Protein AF-A0A1L6C1K9-F1 (afdb_monomer)

Secondary structure (DSSP, 8-state):
-TT-EE-TT-EE-SEEEE-TT-EE-TT-EEEEPPS-TT--TTS--EEEE-TT-EE-TT-EEEPP-TTTTSEEEE-TT--

pLDDT: mean 97.48, std 2.12, range [88.25, 98.88]

Radius of gyration: 12.1 Å; Cα contacts (8 Å, |Δi|>4): 223; chains: 1; bounding box: 33×20×27 Å

Organism: Campylobacter jejuni (NCBI:txid197)

Mean predicted aligned error: 2.05 Å

Solvent-accessible surface area (backbone atoms only — not comparable to full-atom values): 4094 Å² total; per-residue (Å²): 87,59,75,54,44,78,34,70,73,40,43,83,30,71,59,54,48,51,24,39,55,14,35,39,28,40,45,16,38,36,16,43,76,47,96,49,90,84,66,55,91,90,53,66,42,10,23,40,38,28,33,49,19,44,44,53,61,63,40,76,44,50,13,23,46,78,91,61,90,5,59,30,78,45,59,62,64,38,113

Sequence (79 aa):
GNNVVIKQGARILSDTTIGDHSRVFSYAIVGDIPQDISYKEEQKSGVVIGKNATIREFATINSGTAKGDGFTRIGDNAF

InterPro domains:
  IPR010137 Acyl-[acyl-carrier-protein]--UDP-N-acetylglucosamine O-acyltransferase [PTHR43480] (9-78)
  IPR011004 Trimeric LpxA-like superfamily [SSF51161] (1-78)

Foldseek 3Di:
DACEAEEAQEAADDAEAAEENEYAYHNEYAAAADPDPPADPPDQWHEYEYANAYHYHNHYHYIAGPVPVRYDYHYYNHD

Nearest PDB structures (foldseek):
  5f42-assembly1_A  TM=6.927E-01  e=2.286E-04  Francisella tularensis subsp. novicida U112
  6oss-assembly1_C  TM=7.644E-01  e=5.067E-04  Proteus mirabilis HI4320
  7ojp-assembly7_U  TM=7.071E-01  e=5.067E-04  Pseudomonas paraeruginosa PA7
  3hsq-assembly1_A  TM=8.363E-01  e=7.764E-03  Leptospira interrogans
  8e62-assembly2_D  TM=9.050E-01  e=8.953E-02  Psychrobacter cryohalolentis K5

Structure (mmCIF, N/CA/C/O backbone):
data_AF-A0A1L6C1K9-F1
#
_entry.id   AF-A0A1L6C1K9-F1
#
loop_
_atom_site.group_PDB
_atom_site.id
_atom_site.type_symbol
_atom_site.label_atom_id
_atom_site.label_alt_id
_atom_site.label_comp_id
_atom_site.label_asym_id
_atom_site.label_entity_id
_atom_site.label_seq_id
_atom_site.pdbx_PDB_ins_code
_atom_site.Cartn_x
_atom_site.Cartn_y
_atom_site.Cartn_z
_atom_site.occupancy
_atom_site.B_iso_or_equiv
_atom_site.auth_seq_id
_atom_site.auth_comp_id
_atom_site.auth_asym_id
_atom_site.auth_atom_id
_atom_site.pdbx_PDB_model_num
ATOM 1 N N . GLY A 1 1 ? -5.001 -10.338 5.448 1.00 96.31 1 GLY A N 1
ATOM 2 C CA . GLY A 1 1 ? -5.352 -10.793 6.802 1.00 96.31 1 GLY A CA 1
ATOM 3 C C . GLY A 1 1 ? -6.835 -11.081 6.889 1.00 96.31 1 GLY A C 1
ATOM 4 O O . GLY A 1 1 ? -7.527 -11.016 5.877 1.00 96.31 1 GLY A O 1
ATOM 5 N N . ASN A 1 2 ? -7.318 -11.372 8.089 1.00 98.38 2 ASN A N 1
ATOM 6 C CA . ASN A 1 2 ? -8.728 -11.602 8.392 1.00 98.38 2 ASN A CA 1
ATOM 7 C C . ASN A 1 2 ? -9.489 -10.276 8.531 1.00 98.38 2 ASN A C 1
ATOM 9 O O . ASN A 1 2 ? -8.934 -9.280 8.994 1.00 98.38 2 ASN A O 1
ATOM 13 N N . ASN A 1 3 ? -10.775 -10.268 8.171 1.00 98.50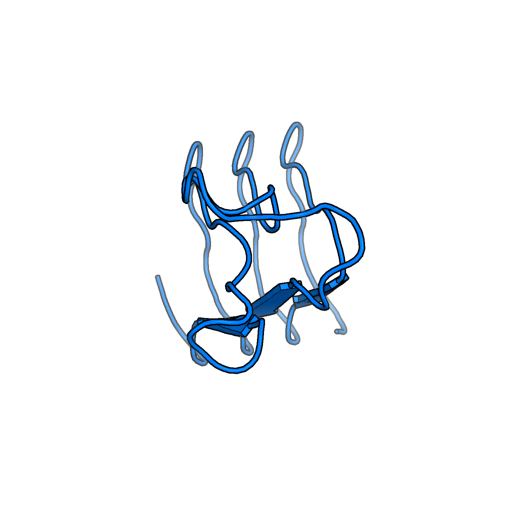 3 ASN A N 1
ATOM 14 C CA . ASN A 1 3 ? -11.670 -9.112 8.336 1.00 98.50 3 ASN A CA 1
ATOM 15 C C . ASN A 1 3 ? -11.169 -7.813 7.672 1.00 98.50 3 ASN A C 1
ATOM 17 O O . ASN A 1 3 ? -11.459 -6.716 8.149 1.00 98.50 3 ASN A O 1
ATOM 21 N N . VAL A 1 4 ? -10.410 -7.927 6.579 1.00 98.69 4 VAL A N 1
ATOM 22 C CA . VAL A 1 4 ? -10.012 -6.772 5.767 1.00 98.69 4 VAL A CA 1
ATOM 23 C C . VAL A 1 4 ? -11.208 -6.303 4.945 1.00 98.69 4 VAL A C 1
ATOM 25 O O . VAL A 1 4 ? -11.863 -7.106 4.282 1.00 98.69 4 VAL A O 1
ATOM 28 N N . VAL A 1 5 ? -11.481 -4.999 4.962 1.00 98.75 5 VAL A N 1
ATOM 29 C CA . VAL A 1 5 ? -12.556 -4.392 4.165 1.00 98.75 5 VAL A CA 1
ATOM 30 C C . VAL A 1 5 ? -11.948 -3.590 3.027 1.00 98.75 5 VAL A C 1
ATOM 32 O O . VAL A 1 5 ? -11.265 -2.599 3.269 1.00 98.75 5 VAL A O 1
ATOM 35 N N . ILE A 1 6 ? -12.248 -3.978 1.791 1.00 98.62 6 ILE A N 1
ATOM 36 C CA . ILE A 1 6 ? -11.880 -3.230 0.587 1.00 98.62 6 ILE A CA 1
ATOM 37 C C . ILE A 1 6 ? -13.161 -2.650 -0.008 1.00 98.62 6 ILE A C 1
ATOM 39 O O . ILE A 1 6 ? -14.063 -3.391 -0.397 1.00 98.62 6 ILE A O 1
ATOM 43 N N . LYS A 1 7 ? -13.282 -1.321 -0.015 1.00 98.75 7 LYS A N 1
ATOM 44 C CA . LYS A 1 7 ? -14.471 -0.635 -0.531 1.00 98.75 7 LYS A CA 1
ATOM 45 C C . LYS A 1 7 ? -14.436 -0.504 -2.052 1.00 98.75 7 LYS A C 1
ATOM 47 O O . LYS A 1 7 ? -13.403 -0.660 -2.698 1.00 98.75 7 LYS A O 1
ATOM 52 N N . GLN A 1 8 ? -15.601 -0.193 -2.615 1.00 98.50 8 GLN A N 1
ATOM 53 C CA . GLN A 1 8 ? -15.813 -0.063 -4.053 1.00 98.50 8 GLN A CA 1
ATOM 54 C C . GLN A 1 8 ? -14.760 0.825 -4.725 1.00 98.50 8 GLN A C 1
ATOM 56 O O . GLN A 1 8 ? -14.506 1.947 -4.297 1.00 98.50 8 GLN A O 1
ATOM 61 N N . GLY A 1 9 ? -14.180 0.331 -5.817 1.00 98.31 9 GLY A N 1
ATOM 62 C CA . GLY A 1 9 ? -13.238 1.091 -6.637 1.00 98.31 9 GLY A CA 1
ATOM 63 C C . GLY A 1 9 ? -11.838 1.235 -6.043 1.00 98.31 9 GLY A C 1
ATOM 64 O O . GLY A 1 9 ? -10.970 1.769 -6.725 1.00 98.31 9 GLY A O 1
ATOM 65 N N . ALA A 1 10 ? -11.588 0.758 -4.818 1.00 98.69 10 ALA A N 1
ATOM 66 C CA . ALA A 1 10 ? -10.225 0.624 -4.322 1.00 98.69 10 ALA A CA 1
ATOM 67 C C . ALA A 1 10 ? -9.461 -0.413 -5.160 1.00 98.69 10 ALA A C 1
ATOM 69 O O . ALA A 1 10 ? -10.021 -1.440 -5.554 1.00 98.69 10 ALA A O 1
ATOM 70 N N . ARG A 1 11 ? -8.179 -0.153 -5.421 1.00 98.56 11 ARG A N 1
ATOM 71 C CA . ARG A 1 11 ? -7.291 -1.068 -6.144 1.00 98.56 11 ARG A CA 1
ATOM 72 C C . ARG A 1 11 ? -6.162 -1.516 -5.237 1.00 98.56 11 ARG A C 1
ATOM 74 O O . ARG A 1 11 ? -5.458 -0.680 -4.680 1.00 98.56 11 ARG A O 1
ATOM 81 N N . ILE A 1 12 ? -5.997 -2.831 -5.129 1.00 98.44 12 ILE A N 1
ATOM 82 C CA . ILE A 1 12 ? -4.875 -3.478 -4.451 1.00 98.44 12 ILE A CA 1
ATOM 83 C C . ILE A 1 12 ? -4.049 -4.172 -5.532 1.00 98.44 12 ILE A C 1
ATOM 85 O O . ILE A 1 12 ? -4.583 -4.985 -6.285 1.00 98.44 12 ILE A O 1
ATOM 89 N N . LEU A 1 13 ? -2.785 -3.787 -5.649 1.00 97.00 13 LEU A N 1
ATOM 90 C CA . LEU A 1 13 ? -1.894 -4.124 -6.758 1.00 97.00 13 LEU A CA 1
ATOM 91 C C . LEU A 1 13 ? -0.585 -4.725 -6.228 1.00 97.00 13 LEU A C 1
ATOM 93 O O . LEU A 1 13 ? -0.266 -4.577 -5.049 1.00 97.00 13 LEU A O 1
ATOM 97 N N . SER A 1 14 ? 0.185 -5.356 -7.119 1.00 88.75 14 SER A N 1
ATOM 98 C CA . SER A 1 14 ? 1.518 -5.915 -6.839 1.00 88.75 14 SER A CA 1
ATOM 99 C C . SER A 1 14 ? 1.566 -6.850 -5.609 1.00 88.75 14 SER A C 1
ATOM 101 O O . SER A 1 14 ? 0.546 -7.392 -5.177 1.00 88.75 14 SER A O 1
ATOM 103 N N . ASP A 1 15 ? 2.760 -7.066 -5.052 1.00 96.25 15 ASP A N 1
ATOM 104 C CA . ASP A 1 15 ? 3.010 -7.794 -3.805 1.00 96.25 15 ASP A CA 1
ATOM 105 C C . ASP A 1 15 ? 2.561 -6.958 -2.587 1.00 96.25 15 ASP A C 1
ATOM 107 O O . ASP A 1 15 ? 3.366 -6.404 -1.832 1.00 96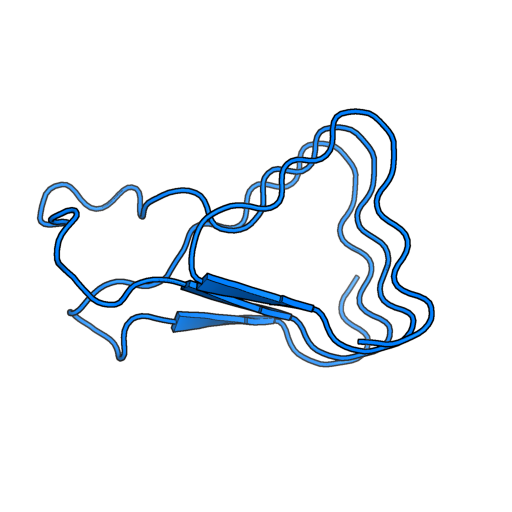.25 15 ASP A O 1
ATOM 111 N N . THR A 1 16 ? 1.242 -6.792 -2.440 1.00 98.38 16 THR A N 1
ATOM 112 C CA . THR A 1 16 ? 0.630 -6.053 -1.330 1.00 98.38 16 THR A CA 1
ATOM 113 C C . THR A 1 16 ? 0.061 -6.991 -0.272 1.00 98.38 16 THR A C 1
ATOM 115 O O . THR A 1 16 ? -0.878 -7.748 -0.516 1.00 98.38 16 THR A O 1
ATOM 118 N N . THR A 1 17 ? 0.561 -6.868 0.957 1.00 98.44 17 THR A N 1
ATOM 119 C CA . THR A 1 17 ? 0.001 -7.527 2.143 1.00 98.44 17 THR A CA 1
ATOM 120 C C . THR A 1 17 ? -0.759 -6.521 2.999 1.00 98.44 17 THR A C 1
ATOM 122 O O . THR A 1 17 ? -0.254 -5.440 3.288 1.00 98.44 17 THR A O 1
ATOM 125 N N . ILE A 1 18 ? -1.960 -6.891 3.452 1.00 98.75 18 ILE A N 1
ATOM 126 C CA . ILE A 1 18 ? -2.793 -6.067 4.340 1.00 98.75 18 ILE A CA 1
ATOM 127 C C . ILE A 1 18 ? -3.120 -6.852 5.612 1.00 98.75 18 ILE A C 1
ATOM 129 O O . ILE A 1 18 ? -3.654 -7.967 5.542 1.00 98.75 18 ILE A O 1
ATOM 133 N N . GLY A 1 19 ? -2.792 -6.273 6.766 1.00 98.81 19 GLY A N 1
ATOM 134 C CA . GLY A 1 19 ? -3.026 -6.836 8.090 1.00 98.81 19 GLY A CA 1
ATOM 135 C C . GLY A 1 19 ? -4.501 -6.876 8.491 1.00 98.81 19 GLY A C 1
ATOM 136 O O . GLY A 1 19 ? -5.366 -6.279 7.853 1.00 98.81 19 GLY A O 1
ATOM 137 N N . ASP A 1 20 ? -4.791 -7.632 9.547 1.00 98.88 20 ASP A N 1
ATOM 138 C CA . ASP A 1 20 ? -6.157 -7.906 10.005 1.00 98.88 20 ASP A CA 1
ATOM 139 C C . ASP A 1 20 ? -6.930 -6.636 10.380 1.00 98.88 20 ASP A C 1
ATOM 141 O O . ASP A 1 20 ? -6.359 -5.686 10.917 1.00 98.88 20 ASP A O 1
ATOM 145 N N . HIS A 1 21 ? -8.246 -6.653 10.146 1.00 98.75 21 HIS A N 1
ATOM 146 C CA . HIS A 1 21 ? -9.191 -5.574 10.483 1.00 98.75 21 HIS A CA 1
ATOM 147 C C . HIS A 1 21 ? -8.908 -4.211 9.824 1.00 98.75 21 HIS A C 1
ATOM 149 O O . HIS A 1 21 ? -9.555 -3.213 10.154 1.00 98.75 21 HIS A O 1
ATOM 155 N N . SER A 1 22 ? -7.966 -4.152 8.884 1.00 98.88 22 SER A N 1
ATOM 156 C CA . SER A 1 22 ? -7.671 -2.946 8.118 1.00 98.88 22 SER A CA 1
ATOM 157 C C . SER A 1 22 ? -8.767 -2.652 7.091 1.00 98.88 22 SER A C 1
ATOM 159 O O . SER A 1 22 ? -9.453 -3.548 6.589 1.00 98.88 22 SER A O 1
ATOM 161 N N . ARG A 1 23 ? -8.951 -1.371 6.773 1.00 98.88 23 ARG A N 1
ATOM 162 C CA . ARG A 1 23 ? -9.984 -0.881 5.858 1.00 98.88 23 ARG A CA 1
ATOM 163 C C . ARG A 1 23 ? -9.351 -0.011 4.788 1.00 98.88 23 ARG A C 1
ATOM 165 O O . ARG A 1 23 ? -8.685 0.967 5.111 1.00 98.88 23 ARG A O 1
ATOM 172 N N . VAL A 1 24 ? -9.621 -0.324 3.529 1.00 98.88 24 VAL A N 1
ATOM 173 C CA . VAL A 1 24 ? -9.224 0.482 2.374 1.00 98.88 24 VAL A CA 1
ATOM 174 C C . VAL A 1 24 ? -10.484 1.063 1.748 1.00 98.88 24 VAL A C 1
ATOM 176 O O . VAL A 1 24 ? -11.386 0.330 1.340 1.00 98.88 24 VAL A O 1
ATOM 179 N N . PHE A 1 25 ? -10.585 2.388 1.748 1.00 98.88 25 PHE A N 1
ATOM 180 C CA . PHE A 1 25 ? -11.769 3.115 1.310 1.00 98.88 25 PHE A CA 1
ATOM 181 C C . PHE A 1 25 ? -11.768 3.345 -0.201 1.00 98.88 25 PHE A C 1
ATOM 183 O O . PHE A 1 25 ? -10.781 3.104 -0.895 1.00 98.88 25 PHE A O 1
ATOM 190 N N . SER A 1 26 ? -12.927 3.760 -0.711 1.00 98.81 26 SER A N 1
ATOM 191 C CA . SER A 1 26 ? -13.214 3.783 -2.138 1.00 98.81 26 SER A CA 1
ATOM 192 C C . SER A 1 26 ? -12.179 4.579 -2.923 1.00 98.81 26 SER A C 1
ATOM 194 O O . SER A 1 26 ? -11.784 5.672 -2.521 1.00 98.81 26 SER A O 1
ATOM 196 N N . TYR A 1 27 ? -11.765 4.023 -4.059 1.00 98.69 27 TYR A N 1
ATOM 197 C CA . TYR A 1 27 ? -10.817 4.644 -4.988 1.00 98.69 27 TYR A CA 1
ATOM 198 C C . TYR A 1 27 ? -9.409 4.903 -4.434 1.00 98.69 27 TYR A C 1
ATOM 200 O O . TYR A 1 27 ? -8.622 5.581 -5.089 1.00 98.69 27 TYR A O 1
ATOM 208 N N . ALA A 1 28 ? -9.056 4.351 -3.269 1.00 98.81 28 ALA A N 1
ATOM 209 C CA . ALA A 1 28 ? -7.659 4.273 -2.861 1.00 98.81 28 ALA A CA 1
ATOM 210 C C . ALA A 1 28 ? -6.888 3.316 -3.786 1.00 98.81 28 ALA A C 1
ATOM 212 O O . ALA A 1 28 ? -7.403 2.265 -4.177 1.00 98.81 28 ALA A O 1
ATOM 213 N N . ILE A 1 29 ? -5.650 3.668 -4.118 1.00 98.75 29 ILE A N 1
ATOM 214 C CA . ILE A 1 29 ? -4.742 2.863 -4.936 1.00 98.75 29 ILE A CA 1
ATOM 215 C C . ILE A 1 29 ? -3.569 2.451 -4.052 1.00 98.75 29 ILE A C 1
ATOM 217 O O . ILE A 1 29 ? -2.808 3.294 -3.582 1.00 98.75 29 ILE A O 1
ATOM 221 N N . VAL A 1 30 ? -3.426 1.151 -3.816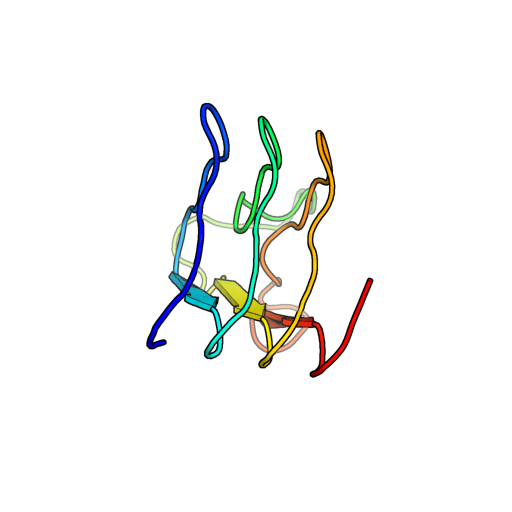 1.00 98.69 30 VAL A N 1
ATOM 222 C CA . VAL A 1 30 ? -2.386 0.584 -2.955 1.00 98.69 30 VAL A CA 1
ATOM 223 C C . VAL A 1 30 ? -1.580 -0.432 -3.747 1.00 98.69 30 VAL A C 1
ATOM 225 O O . VAL A 1 30 ? -2.145 -1.365 -4.313 1.00 98.69 30 VAL A O 1
ATOM 228 N N . GLY A 1 31 ? -0.261 -0.265 -3.748 1.00 98.06 31 GLY A N 1
ATOM 229 C CA . GLY A 1 31 ? 0.675 -1.190 -4.377 1.00 98.06 31 GLY A CA 1
ATOM 230 C C . GLY A 1 31 ? 0.963 -0.913 -5.845 1.00 98.06 31 GLY A C 1
ATOM 231 O O . GLY A 1 31 ? 1.528 -1.777 -6.508 1.00 98.06 31 GLY A O 1
ATOM 232 N N . ASP A 1 32 ? 0.597 0.258 -6.373 1.00 97.56 32 ASP A N 1
ATOM 233 C CA . ASP A 1 32 ? 1.016 0.631 -7.730 1.00 97.56 32 ASP A CA 1
ATOM 234 C C . ASP A 1 32 ? 2.544 0.789 -7.801 1.00 97.56 32 ASP A C 1
ATOM 236 O O . ASP A 1 32 ? 3.222 0.878 -6.769 1.00 97.56 32 ASP A O 1
ATOM 240 N N . ILE A 1 33 ? 3.102 0.785 -9.008 1.00 96.56 33 ILE A N 1
ATOM 241 C CA . ILE A 1 33 ? 4.552 0.873 -9.193 1.00 96.56 33 ILE A CA 1
ATOM 242 C C . ILE A 1 33 ? 5.115 2.173 -8.583 1.00 96.56 33 ILE A C 1
ATOM 244 O O . ILE A 1 33 ? 4.425 3.198 -8.525 1.00 96.56 33 ILE A O 1
ATOM 248 N N . PRO A 1 34 ? 6.378 2.176 -8.126 1.00 97.06 34 PRO A N 1
ATOM 249 C CA . PRO A 1 34 ? 7.025 3.398 -7.672 1.00 97.06 34 PRO A CA 1
ATOM 250 C C . PRO A 1 34 ? 7.041 4.467 -8.774 1.00 97.06 34 PRO A C 1
ATOM 252 O O . PRO A 1 34 ? 7.300 4.169 -9.935 1.00 97.06 34 PRO A O 1
ATOM 255 N N . GLN A 1 35 ? 6.899 5.740 -8.402 1.00 96.56 35 GLN A N 1
ATOM 256 C CA . GLN A 1 35 ? 7.077 6.883 -9.320 1.00 96.56 35 GLN A CA 1
ATOM 257 C C . GLN A 1 35 ? 8.560 7.191 -9.616 1.00 96.56 35 GLN A C 1
ATOM 259 O O . GLN A 1 35 ? 8.913 8.281 -10.064 1.00 96.56 35 GLN A O 1
ATOM 264 N N . ASP A 1 36 ? 9.449 6.242 -9.330 1.00 96.19 36 ASP A N 1
ATOM 265 C CA . ASP A 1 36 ? 10.879 6.359 -9.566 1.00 96.19 36 ASP A CA 1
ATOM 266 C C . ASP A 1 36 ? 11.193 5.947 -11.007 1.00 96.19 36 ASP A C 1
ATOM 268 O O . ASP A 1 36 ? 10.981 4.802 -11.395 1.00 96.19 36 ASP A O 1
ATOM 272 N N . ILE A 1 37 ? 11.763 6.865 -11.788 1.00 96.56 37 ILE A N 1
ATOM 273 C CA . ILE A 1 37 ? 12.129 6.645 -13.197 1.00 96.56 37 ILE A CA 1
ATOM 274 C C . ILE A 1 37 ? 13.114 5.484 -13.414 1.00 96.56 37 ILE A C 1
ATOM 276 O O . ILE A 1 37 ? 13.240 4.979 -14.527 1.00 96.56 37 ILE A O 1
ATOM 280 N N . SER A 1 38 ? 13.847 5.083 -12.371 1.00 95.25 38 SER A N 1
ATOM 281 C CA . SER A 1 38 ? 14.796 3.967 -12.419 1.00 95.25 38 SER A CA 1
ATOM 282 C C . SER A 1 38 ? 14.166 2.611 -12.079 1.00 95.25 38 SER A C 1
ATOM 284 O O . SER A 1 38 ? 14.864 1.596 -12.122 1.00 95.25 38 SER A O 1
ATOM 286 N N . TYR A 1 39 ? 12.868 2.581 -11.754 1.00 95.94 39 TYR A N 1
ATOM 287 C CA . TYR A 1 39 ? 12.127 1.349 -11.501 1.00 95.94 39 TYR A CA 1
ATOM 288 C C . TYR A 1 39 ? 12.095 0.451 -12.742 1.00 95.94 39 TYR A C 1
ATOM 290 O O . TYR A 1 39 ? 12.045 0.918 -13.885 1.00 95.94 39 TYR A O 1
ATOM 298 N N . LYS A 1 40 ? 12.131 -0.857 -12.497 1.00 94.75 40 LYS A N 1
ATOM 299 C CA . LYS A 1 40 ? 12.007 -1.895 -13.514 1.00 94.75 40 LYS A CA 1
ATOM 300 C C . LYS A 1 40 ? 11.017 -2.947 -13.026 1.00 94.75 40 LYS A C 1
ATOM 302 O O . LYS A 1 40 ? 11.064 -3.311 -11.853 1.00 94.75 40 LYS A O 1
ATOM 307 N N . GLU A 1 41 ? 10.136 -3.417 -13.906 1.00 88.25 41 GLU A N 1
ATOM 308 C CA . GLU A 1 41 ? 9.012 -4.296 -13.545 1.00 88.25 41 GLU A CA 1
ATOM 309 C C . GLU A 1 41 ? 9.461 -5.640 -12.955 1.00 88.25 41 GLU A C 1
ATOM 311 O O . GLU A 1 41 ? 8.761 -6.223 -12.134 1.00 88.25 41 GLU A O 1
ATOM 316 N N . GLU A 1 42 ? 10.655 -6.115 -13.311 1.00 91.44 42 GLU A N 1
ATOM 317 C CA . GLU A 1 42 ? 11.245 -7.340 -12.770 1.00 91.44 42 GLU A CA 1
ATOM 318 C C . GLU A 1 42 ? 11.741 -7.212 -11.317 1.00 91.44 42 GLU A C 1
ATOM 320 O O . GLU A 1 42 ? 12.108 -8.212 -10.694 1.00 91.44 42 GLU A O 1
ATOM 325 N N . GLN A 1 43 ? 11.795 -5.996 -10.762 1.00 92.69 43 GLN A N 1
ATOM 326 C CA . GLN A 1 43 ? 12.265 -5.769 -9.398 1.00 92.69 43 GLN A CA 1
ATOM 327 C C . GLN A 1 43 ? 11.224 -6.216 -8.375 1.00 92.69 43 GLN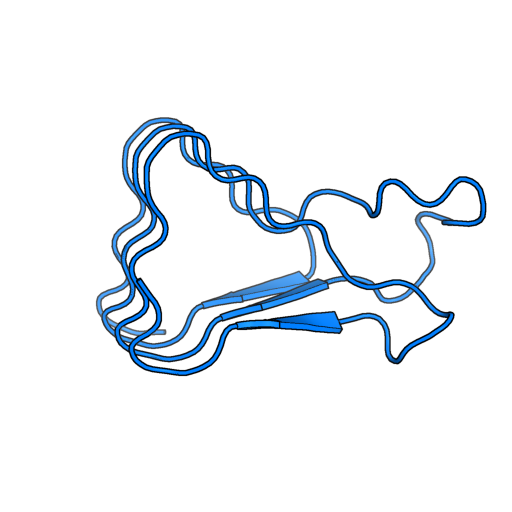 A C 1
ATOM 329 O O . GLN A 1 43 ? 10.034 -5.926 -8.493 1.00 92.69 43 GLN A O 1
ATOM 334 N N . LYS A 1 44 ? 11.701 -6.826 -7.284 1.00 94.69 44 LYS A N 1
ATOM 335 C CA . LYS A 1 44 ? 10.864 -7.081 -6.111 1.00 94.69 44 LYS A CA 1
ATOM 336 C C . LYS A 1 44 ? 10.334 -5.750 -5.571 1.00 94.69 44 LYS A C 1
ATOM 338 O O . LYS A 1 44 ? 11.121 -4.893 -5.169 1.00 94.69 44 LYS A O 1
ATOM 343 N N . SER A 1 45 ? 9.015 -5.589 -5.582 1.00 97.50 45 SER A N 1
ATOM 344 C CA . SER A 1 45 ? 8.357 -4.330 -5.252 1.00 97.50 45 SER A CA 1
ATOM 345 C C . SER A 1 45 ? 6.963 -4.588 -4.691 1.00 97.50 45 SER A C 1
ATOM 347 O O . SER A 1 45 ? 6.172 -5.301 -5.305 1.00 97.50 45 SER A O 1
ATOM 349 N N . GLY A 1 46 ? 6.656 -4.024 -3.527 1.00 98.12 46 GLY A N 1
ATOM 350 C CA . GLY A 1 46 ? 5.371 -4.239 -2.877 1.00 98.12 46 GLY A CA 1
ATOM 351 C C . GLY A 1 46 ? 5.064 -3.271 -1.744 1.00 98.12 46 GLY A C 1
ATOM 352 O O . GLY A 1 46 ? 5.800 -2.311 -1.479 1.00 98.12 46 GLY A O 1
ATOM 353 N N . VAL A 1 47 ? 3.962 -3.550 -1.051 1.00 98.69 47 VAL A N 1
ATOM 354 C CA . VAL A 1 47 ? 3.486 -2.782 0.105 1.00 98.69 47 VAL A CA 1
ATOM 355 C C . VAL A 1 47 ? 3.118 -3.734 1.239 1.00 98.69 47 VAL A C 1
ATOM 357 O O . VAL A 1 47 ? 2.449 -4.741 1.038 1.00 98.69 47 VAL A O 1
ATOM 360 N N . VAL A 1 48 ? 3.504 -3.397 2.465 1.00 98.69 48 VAL A N 1
ATOM 361 C CA . VAL A 1 48 ? 3.047 -4.095 3.671 1.00 98.69 48 VAL A CA 1
ATOM 362 C C . VAL A 1 48 ? 2.268 -3.116 4.538 1.00 98.69 48 VAL A C 1
ATOM 364 O O . VAL A 1 48 ? 2.828 -2.151 5.051 1.00 98.69 48 VAL A O 1
ATOM 367 N N . ILE A 1 49 ? 0.973 -3.367 4.707 1.00 98.75 49 ILE A N 1
ATOM 368 C CA . ILE A 1 49 ? 0.087 -2.623 5.603 1.00 98.75 49 ILE A CA 1
ATOM 369 C C . ILE A 1 49 ? -0.163 -3.459 6.856 1.00 98.75 49 ILE A C 1
ATOM 3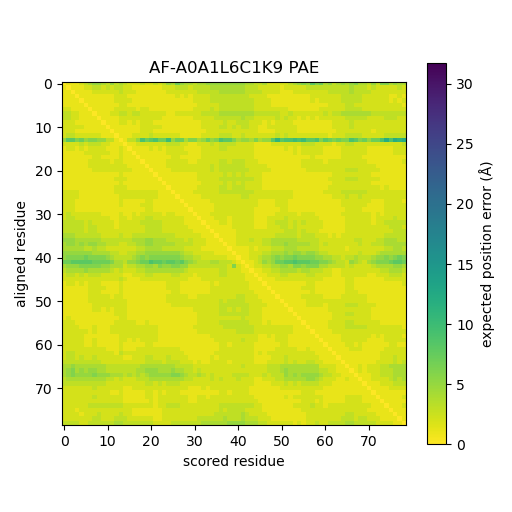71 O O . ILE A 1 49 ? -0.536 -4.629 6.763 1.00 98.75 49 ILE A O 1
ATOM 375 N N . GLY A 1 50 ? 0.015 -2.840 8.021 1.00 98.81 50 GLY A N 1
ATOM 376 C CA . GLY A 1 50 ? -0.257 -3.416 9.333 1.00 98.81 50 GLY A CA 1
ATOM 377 C C . GLY A 1 50 ? -1.741 -3.668 9.625 1.00 98.81 50 GLY A C 1
ATOM 378 O O . GLY A 1 50 ? -2.613 -3.605 8.752 1.00 98.81 50 GLY A O 1
ATOM 379 N N . LYS A 1 51 ? -2.025 -3.999 10.884 1.00 98.88 51 LYS A N 1
ATOM 380 C CA . LYS A 1 51 ? -3.363 -4.282 11.422 1.00 98.88 51 LYS A CA 1
ATOM 381 C C . LYS A 1 51 ? -4.112 -2.999 11.774 1.00 98.88 51 LYS A C 1
ATOM 383 O O . LYS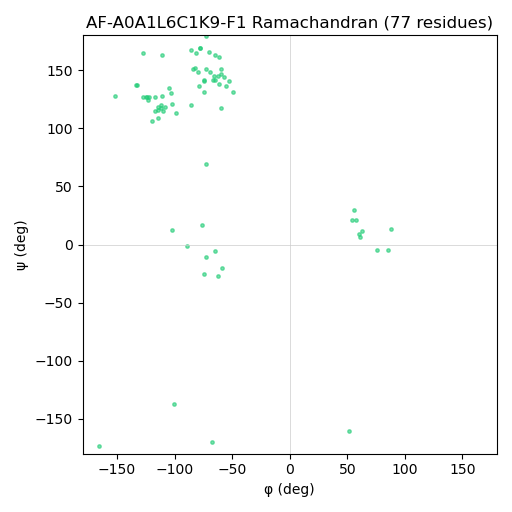 A 1 51 ? -3.502 -2.004 12.157 1.00 98.88 51 LYS A O 1
ATOM 388 N N . ASN A 1 52 ? -5.443 -3.045 11.716 1.00 98.75 52 ASN A N 1
ATOM 389 C CA . ASN A 1 52 ? -6.343 -1.933 12.058 1.00 98.75 52 ASN A CA 1
ATOM 390 C C . ASN A 1 52 ? -6.051 -0.617 11.306 1.00 98.75 52 ASN A C 1
ATO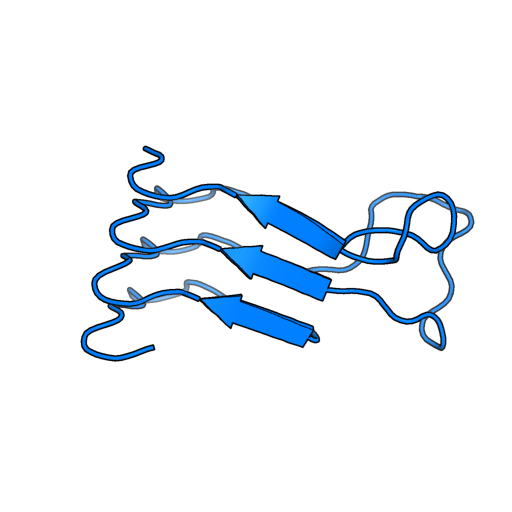M 392 O O . ASN A 1 52 ? -6.437 0.457 11.769 1.00 98.75 52 ASN A O 1
ATOM 396 N N . ALA A 1 53 ? -5.363 -0.675 10.167 1.00 98.75 53 ALA A N 1
ATOM 397 C CA . ALA A 1 53 ? -5.050 0.508 9.383 1.00 98.75 53 ALA A CA 1
ATOM 398 C C . ALA A 1 53 ? -6.302 1.002 8.646 1.00 98.75 53 ALA A C 1
ATOM 400 O O . ALA A 1 53 ? -7.091 0.205 8.133 1.00 98.75 53 ALA A O 1
ATOM 401 N N . THR A 1 54 ? -6.487 2.315 8.562 1.00 98.81 54 THR A N 1
ATOM 402 C CA . THR A 1 54 ? -7.555 2.948 7.783 1.00 98.81 54 THR A CA 1
ATOM 403 C C . THR A 1 54 ? -6.923 3.733 6.646 1.00 98.81 54 THR A C 1
ATOM 405 O O . THR A 1 54 ? -6.338 4.778 6.866 1.00 98.81 54 THR A O 1
ATOM 408 N N . ILE A 1 55 ? -7.069 3.249 5.417 1.00 98.81 55 ILE A N 1
ATOM 409 C CA . ILE A 1 55 ? -6.622 3.963 4.220 1.00 98.81 55 ILE A CA 1
ATOM 410 C C . ILE A 1 55 ? -7.835 4.654 3.607 1.00 98.81 55 ILE A C 1
ATOM 412 O O . ILE A 1 55 ? -8.770 3.982 3.168 1.00 98.81 55 ILE A O 1
ATOM 416 N N . ARG A 1 56 ? -7.854 5.988 3.629 1.00 98.75 56 ARG A N 1
ATOM 417 C CA . ARG A 1 56 ? -8.992 6.803 3.176 1.00 98.75 56 ARG A CA 1
ATOM 418 C C . ARG A 1 56 ? -9.082 6.920 1.653 1.00 98.75 56 ARG A C 1
ATOM 420 O O . ARG A 1 56 ? -8.198 6.489 0.918 1.00 98.75 56 ARG A O 1
ATOM 427 N N . GLU A 1 57 ? -10.216 7.444 1.198 1.00 98.75 57 GLU A N 1
ATOM 428 C CA . GLU A 1 57 ? -10.562 7.592 -0.211 1.00 98.75 57 GLU A CA 1
ATOM 429 C C . GLU A 1 57 ? -9.463 8.329 -0.987 1.00 98.75 57 GLU A C 1
ATOM 431 O O . GLU A 1 57 ? -8.885 9.291 -0.483 1.00 98.75 57 GLU A O 1
ATOM 436 N N . PHE A 1 58 ? -9.195 7.883 -2.217 1.00 98.31 58 PHE A N 1
ATOM 437 C CA . PHE A 1 58 ? -8.206 8.474 -3.136 1.00 98.31 58 PHE A CA 1
ATOM 438 C C . PHE A 1 58 ? -6.748 8.490 -2.649 1.00 98.31 58 PHE A C 1
ATOM 440 O O . PHE A 1 58 ? -5.887 9.044 -3.332 1.00 98.31 58 PHE A O 1
ATOM 447 N N . ALA A 1 59 ? -6.439 7.869 -1.508 1.00 98.62 59 ALA A N 1
ATOM 448 C CA . ALA A 1 59 ? -5.060 7.708 -1.075 1.00 98.62 59 ALA A CA 1
ATOM 449 C C . ALA A 1 59 ? -4.274 6.869 -2.094 1.00 98.62 59 ALA A C 1
ATOM 451 O O . ALA A 1 59 ? -4.763 5.847 -2.578 1.00 98.62 59 ALA A O 1
ATOM 452 N N . THR A 1 60 ? -3.044 7.284 -2.382 1.00 98.50 60 THR A N 1
ATOM 453 C CA . THR A 1 60 ? -2.112 6.548 -3.241 1.00 98.50 60 THR A CA 1
ATOM 454 C C . THR A 1 60 ? -0.921 6.079 -2.416 1.00 98.50 60 THR A C 1
ATOM 456 O O . THR A 1 60 ? -0.186 6.904 -1.872 1.00 98.50 60 THR A O 1
ATOM 459 N N . ILE A 1 61 ? -0.716 4.767 -2.328 1.00 98.56 61 ILE A N 1
ATOM 460 C CA . ILE A 1 61 ? 0.437 4.152 -1.663 1.00 98.56 61 ILE A CA 1
ATOM 461 C C . ILE A 1 61 ? 1.184 3.339 -2.711 1.00 98.56 61 ILE A C 1
ATOM 463 O O . ILE A 1 61 ? 0.721 2.273 -3.116 1.00 98.56 61 ILE A O 1
ATOM 467 N N . ASN A 1 62 ? 2.337 3.843 -3.140 1.00 98.12 62 ASN A N 1
ATOM 468 C CA . ASN A 1 62 ? 3.161 3.162 -4.131 1.00 98.12 62 ASN A CA 1
ATOM 469 C C . ASN A 1 62 ? 4.057 2.117 -3.464 1.00 98.12 62 ASN A C 1
ATOM 471 O O . ASN A 1 62 ? 4.471 2.261 -2.307 1.00 98.12 62 ASN A O 1
ATOM 475 N N . SER A 1 63 ? 4.373 1.080 -4.224 1.00 98.00 63 SER A N 1
ATOM 476 C CA . SER A 1 63 ? 5.319 0.043 -3.847 1.00 98.00 63 SER A CA 1
ATOM 477 C C . SER A 1 63 ? 6.727 0.609 -3.626 1.00 98.00 63 SER A C 1
ATOM 479 O O . SER A 1 63 ? 7.050 1.722 -4.050 1.00 98.00 63 SER A O 1
ATOM 481 N N . GLY A 1 64 ? 7.573 -0.146 -2.925 1.00 97.62 64 GLY A N 1
ATOM 482 C CA . GLY A 1 64 ? 8.964 0.242 -2.685 1.00 97.62 64 GLY A CA 1
ATOM 483 C C . GLY A 1 64 ? 9.871 -0.001 -3.897 1.00 97.62 64 GLY A C 1
ATOM 484 O O . GLY A 1 64 ? 9.501 -0.678 -4.853 1.00 97.62 64 GLY A O 1
ATOM 485 N N . THR A 1 65 ? 11.095 0.525 -3.859 1.00 96.94 65 THR A N 1
ATOM 486 C CA . THR A 1 65 ? 12.096 0.338 -4.926 1.00 96.94 65 THR A CA 1
ATOM 487 C C . THR A 1 65 ? 13.256 -0.538 -4.457 1.00 96.94 65 THR A C 1
ATOM 489 O O . THR A 1 65 ? 13.509 -0.666 -3.257 1.00 96.94 65 THR A O 1
ATOM 492 N N . ALA A 1 66 ? 14.037 -1.058 -5.409 1.00 95.19 66 ALA A N 1
ATOM 493 C CA . ALA A 1 66 ? 15.291 -1.767 -5.139 1.00 95.19 66 ALA A CA 1
ATOM 494 C C . ALA A 1 66 ? 16.403 -0.885 -4.522 1.00 95.19 66 ALA A C 1
ATOM 496 O O . ALA A 1 66 ? 17.458 -1.399 -4.164 1.00 95.19 66 ALA A O 1
ATOM 497 N N . LYS A 1 67 ? 16.192 0.438 -4.397 1.00 94.44 67 LYS A N 1
ATOM 498 C CA . LYS A 1 67 ? 17.082 1.330 -3.625 1.00 94.44 67 LYS A CA 1
ATOM 499 C C . LYS A 1 67 ? 16.898 1.148 -2.115 1.00 94.44 67 LYS A C 1
ATOM 501 O O . LYS A 1 67 ? 17.806 1.453 -1.349 1.00 94.44 67 LYS A O 1
ATOM 506 N N . GLY A 1 68 ? 15.716 0.692 -1.705 1.00 93.50 68 GLY A N 1
ATOM 507 C CA . GLY A 1 68 ? 15.459 0.142 -0.381 1.00 93.50 68 GLY A CA 1
ATOM 508 C C . GLY A 1 68 ? 15.444 -1.382 -0.448 1.00 93.50 68 GLY A C 1
ATOM 509 O O . GLY A 1 68 ? 16.250 -1.996 -1.138 1.00 93.50 68 GLY A O 1
ATOM 510 N N . ASP A 1 69 ? 14.489 -1.998 0.237 1.00 95.69 69 ASP A N 1
ATOM 511 C CA . ASP A 1 69 ? 14.292 -3.450 0.217 1.00 95.69 69 ASP A CA 1
ATOM 512 C C . ASP A 1 69 ? 13.117 -3.900 -0.668 1.00 95.69 69 ASP A C 1
ATOM 514 O O . ASP A 1 69 ? 12.676 -5.049 -0.591 1.00 95.69 69 ASP A O 1
ATOM 518 N N . GLY A 1 70 ? 12.599 -2.991 -1.498 1.00 96.62 70 GLY A N 1
ATOM 519 C CA . GLY A 1 70 ? 11.447 -3.227 -2.360 1.00 96.62 70 GLY A CA 1
ATOM 520 C C . GLY A 1 70 ? 10.087 -2.998 -1.698 1.00 96.62 70 GLY A C 1
ATOM 521 O O . GLY A 1 70 ? 9.086 -3.040 -2.401 1.00 96.62 70 GLY A O 1
ATOM 522 N N . PHE A 1 71 ? 9.991 -2.705 -0.395 1.00 98.06 71 PHE A N 1
ATOM 523 C CA . PHE A 1 71 ? 8.686 -2.592 0.273 1.00 98.06 71 PHE A CA 1
ATOM 524 C C . PHE A 1 71 ? 8.437 -1.243 0.942 1.00 98.06 71 PHE A C 1
ATOM 526 O O . PHE A 1 71 ? 9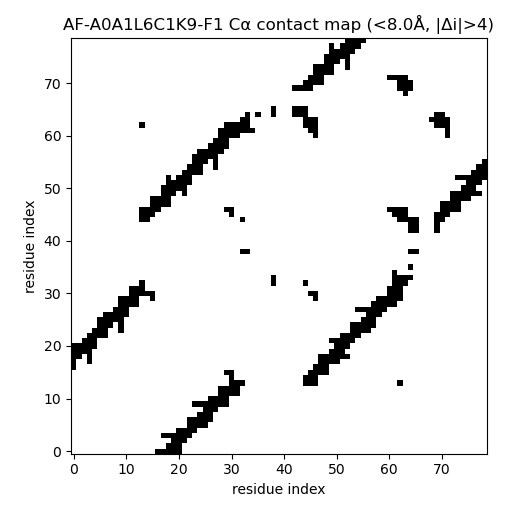.173 -0.814 1.832 1.00 98.06 71 PHE A O 1
ATOM 533 N N . THR A 1 72 ? 7.306 -0.628 0.599 1.00 98.44 72 THR A N 1
ATOM 534 C CA . THR A 1 72 ? 6.707 0.445 1.403 1.00 98.44 72 THR A CA 1
ATOM 535 C C . THR A 1 72 ? 5.970 -0.178 2.588 1.00 98.44 72 THR A C 1
ATOM 537 O O . THR A 1 72 ? 5.264 -1.172 2.421 1.00 98.44 72 THR A O 1
ATOM 540 N N . ARG A 1 73 ? 6.116 0.382 3.795 1.00 98.31 73 ARG A N 1
ATOM 541 C CA . ARG A 1 73 ? 5.505 -0.169 5.017 1.00 98.31 73 ARG A CA 1
ATOM 542 C C . ARG A 1 73 ? 4.639 0.859 5.732 1.00 98.31 73 ARG A C 1
ATOM 544 O O . ARG A 1 73 ? 5.121 1.935 6.068 1.00 98.31 73 ARG A O 1
ATOM 551 N N . ILE A 1 74 ? 3.391 0.491 6.005 1.00 98.50 74 ILE A N 1
ATOM 552 C CA . ILE A 1 74 ? 2.459 1.231 6.860 1.00 98.50 74 ILE A CA 1
ATOM 553 C C . ILE A 1 74 ? 2.242 0.414 8.132 1.00 98.50 74 ILE A C 1
ATOM 555 O O . ILE A 1 74 ? 1.939 -0.776 8.059 1.00 98.50 74 ILE A O 1
ATOM 559 N N . GLY A 1 75 ? 2.428 1.044 9.291 1.00 98.38 75 GLY A N 1
ATOM 560 C CA . GLY A 1 75 ? 2.319 0.383 10.591 1.00 98.38 75 GLY A CA 1
ATOM 561 C C . GLY A 1 75 ? 0.886 0.051 11.012 1.00 98.38 75 GLY A C 1
ATOM 562 O O . GLY A 1 75 ? -0.089 0.349 10.318 1.00 98.38 75 GLY A O 1
ATOM 563 N N . ASP A 1 76 ? 0.773 -0.558 12.189 1.00 98.75 76 ASP A N 1
ATOM 564 C CA . ASP A 1 76 ? -0.510 -0.849 12.823 1.00 98.75 76 ASP A CA 1
ATOM 565 C C . ASP A 1 76 ? -1.210 0.441 13.289 1.00 98.75 76 ASP A C 1
ATOM 567 O O . ASP A 1 76 ? -0.562 1.399 13.710 1.00 98.75 76 ASP A O 1
ATOM 571 N N . ASN A 1 77 ? -2.546 0.441 13.273 1.00 98.56 77 ASN A N 1
ATOM 572 C CA . ASN A 1 77 ? -3.414 1.539 13.729 1.00 98.56 77 ASN A CA 1
ATOM 573 C C . ASN A 1 77 ? -3.180 2.889 13.019 1.00 98.56 77 ASN A C 1
ATOM 575 O O . ASN A 1 77 ? -3.541 3.939 13.550 1.00 98.56 77 ASN A O 1
ATOM 579 N N . ALA A 1 78 ? -2.586 2.868 11.824 1.00 98.06 78 ALA A N 1
ATOM 580 C CA . ALA A 1 78 ? -2.453 4.051 10.983 1.00 98.06 78 ALA A CA 1
ATOM 581 C C . ALA A 1 78 ? -3.829 4.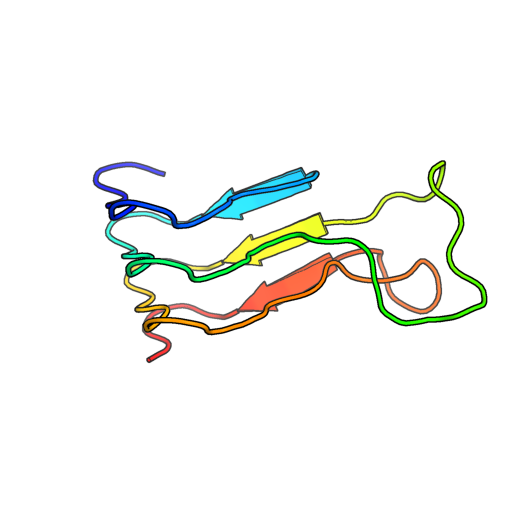551 10.504 1.00 98.06 78 ALA A C 1
ATOM 583 O O . ALA A 1 78 ? -4.723 3.744 10.224 1.00 98.06 78 ALA A O 1
ATOM 584 N N . PHE A 1 79 ? -3.984 5.869 10.383 1.00 96.50 79 PHE A N 1
ATOM 585 C CA . PHE A 1 79 ? -5.181 6.534 9.864 1.00 96.50 79 PHE A CA 1
ATOM 586 C C . PHE A 1 79 ? -4.799 7.603 8.842 1.00 96.50 79 PHE A C 1
ATOM 588 O O . PHE A 1 79 ? -3.815 8.327 9.117 1.00 96.50 79 PHE A O 1
#